Protein AF-A0A8J3E0I7-F1 (afdb_monomer)

Nearest PDB structures (foldseek):
  4uiq-assembly2_A  TM=3.163E-01  e=7.953E-01  Bordetella pertussis Tohama I

Foldseek 3Di:
DDDPDDPVNVVVVVLVVLLVVLCVPPDLVVLLVLCCVLCVVQLVQFDVVCSVVLSVVSVVLLSVLLSLLLVLLVCVLVPDDPVVSCVVCVVVLVVSLVVNLVVSCVGRVDDPVVSVSSSVSSSVSSVVSSNNSNVSNNVCVVVVVD

Organism: NCBI:txid1707096

Secondary structure (DSSP, 8-state):
------HHHHHHHHHHHHHHHHHTT--HHHHHHHHHHHHHHHHTTS-GGGHHHHHHHHHHHHHHHHHHHHHTHHHHHTT--HHHHHHHTHHHHHHHHHHHHHHHHHHH---HHHHHHHHHHHHHHHHHHHHHHHHHHHHHHHTT--

Radius of gyration: 17.46 Å; Cα contacts (8 Å, |Δi|>4): 120; chains: 1; bounding box: 43×34×62 Å

InterPro domains:
  IPR019667 Uncharacterised protein family YbaK [PF10730] (1-146)

Structure (mmCIF, N/CA/C/O backbone):
data_AF-A0A8J3E0I7-F1
#
_entry.id   AF-A0A8J3E0I7-F1
#
loop_
_atom_site.group_PDB
_atom_site.id
_atom_site.type_symbol
_atom_site.label_atom_id
_atom_site.label_alt_id
_atom_site.label_comp_id
_atom_site.label_asym_id
_atom_site.label_entity_id
_atom_site.label_seq_id
_atom_site.pdbx_PDB_ins_code
_atom_site.Cartn_x
_atom_site.Cartn_y
_atom_site.Cartn_z
_atom_site.occupancy
_atom_site.B_iso_or_equiv
_atom_site.auth_seq_id
_atom_site.auth_comp_id
_atom_site.auth_asym_id
_atom_site.auth_atom_id
_atom_site.pdbx_PDB_model_num
ATOM 1 N N . MET A 1 1 ? 2.299 18.655 37.442 1.00 33.31 1 MET A N 1
ATOM 2 C CA . MET A 1 1 ? 2.817 19.532 36.369 1.00 33.31 1 MET A CA 1
ATOM 3 C C . MET A 1 1 ? 2.093 19.163 35.088 1.00 33.31 1 MET A C 1
ATOM 5 O O . MET A 1 1 ? 2.222 18.026 34.657 1.00 33.31 1 MET A O 1
ATOM 9 N N . GLY A 1 2 ? 1.255 20.052 34.552 1.00 48.34 2 GLY A N 1
ATOM 10 C CA . GLY A 1 2 ? 0.545 19.804 33.297 1.00 48.34 2 GLY A CA 1
ATOM 11 C C . GLY A 1 2 ? 1.456 20.138 32.126 1.00 48.34 2 GLY A C 1
ATOM 12 O O . GLY A 1 2 ? 1.743 21.307 31.891 1.00 48.34 2 GLY A O 1
ATOM 13 N N . THR A 1 3 ? 1.953 19.127 31.423 1.00 57.97 3 THR A N 1
ATOM 14 C CA . THR A 1 3 ? 2.680 19.318 30.167 1.00 57.97 3 THR A CA 1
ATOM 15 C C . THR A 1 3 ? 1.695 19.875 29.144 1.00 57.97 3 THR A C 1
ATOM 17 O O . THR A 1 3 ? 0.769 19.181 28.723 1.00 57.97 3 THR A O 1
ATOM 20 N N . ILE A 1 4 ? 1.862 21.142 28.766 1.00 59.19 4 ILE A N 1
ATOM 21 C CA . ILE A 1 4 ? 1.120 21.758 27.663 1.00 59.19 4 ILE A CA 1
ATOM 22 C C . ILE A 1 4 ? 1.651 21.118 26.376 1.00 59.19 4 ILE A C 1
ATOM 24 O O . ILE A 1 4 ? 2.599 21.608 25.772 1.00 59.19 4 ILE A O 1
ATOM 28 N N . MET A 1 5 ? 1.103 19.963 25.990 1.00 59.00 5 MET A N 1
ATOM 29 C CA . MET A 1 5 ? 1.346 19.414 24.658 1.00 59.00 5 MET A CA 1
ATOM 30 C C . MET A 1 5 ? 0.551 20.230 23.648 1.00 59.00 5 MET A C 1
ATOM 32 O O . MET A 1 5 ? -0.671 20.351 23.760 1.00 59.00 5 MET A O 1
ATOM 36 N N . ASN A 1 6 ? 1.245 20.752 22.642 1.00 77.62 6 ASN A N 1
ATOM 37 C CA . ASN A 1 6 ? 0.616 21.328 21.466 1.00 77.62 6 ASN A CA 1
ATOM 38 C C . ASN A 1 6 ? -0.246 20.251 20.768 1.00 77.62 6 ASN A C 1
ATOM 40 O O . ASN A 1 6 ? 0.130 19.075 20.716 1.00 77.62 6 ASN A O 1
ATOM 44 N N . PHE A 1 7 ? -1.404 20.633 20.223 1.00 73.62 7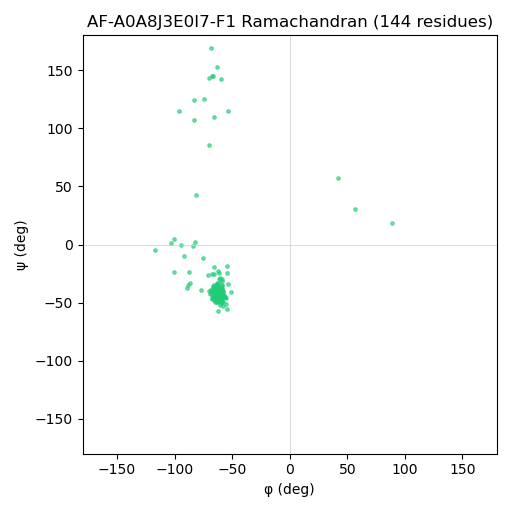 PHE A N 1
ATOM 45 C CA . PHE A 1 7 ? -2.290 19.731 19.476 1.00 73.62 7 PHE A CA 1
ATOM 46 C C . PHE A 1 7 ? -1.554 19.001 18.341 1.00 73.62 7 PHE A C 1
ATOM 48 O O . PHE A 1 7 ? -1.827 17.825 18.097 1.00 73.62 7 PHE A O 1
ATOM 55 N N . HIS A 1 8 ? -0.576 19.663 17.714 1.00 72.00 8 HIS A N 1
ATOM 56 C CA . HIS A 1 8 ? 0.275 19.074 16.678 1.00 72.00 8 HIS A CA 1
ATOM 57 C C . HIS A 1 8 ? 1.133 17.912 17.190 1.00 72.00 8 HIS A C 1
ATOM 59 O O . HIS A 1 8 ? 1.164 16.854 16.563 1.00 72.00 8 HIS A O 1
ATOM 65 N N . ASP A 1 9 ? 1.774 18.064 18.350 1.00 76.31 9 ASP A N 1
ATOM 66 C CA . ASP A 1 9 ? 2.599 17.000 18.932 1.00 76.31 9 ASP A CA 1
ATOM 67 C C . ASP A 1 9 ? 1.750 15.796 19.334 1.00 76.31 9 ASP A C 1
ATOM 69 O O . ASP A 1 9 ? 2.126 14.648 19.095 1.00 76.31 9 ASP A O 1
ATOM 73 N N . LYS A 1 10 ? 0.551 16.050 19.869 1.00 77.31 10 LYS A N 1
ATOM 74 C CA . LYS A 1 10 ? -0.402 14.989 20.206 1.00 77.31 10 LYS A CA 1
ATOM 75 C C . LYS A 1 10 ? -0.885 14.232 18.966 1.00 77.31 10 LYS A C 1
ATOM 77 O O . LYS A 1 10 ? -1.040 13.015 19.031 1.00 77.31 10 LYS A O 1
ATOM 82 N N . TYR A 1 11 ? -1.140 14.931 17.860 1.00 74.62 11 TYR A N 1
ATOM 83 C CA . TYR A 1 11 ? -1.541 14.305 16.599 1.00 74.62 11 TYR A CA 1
ATOM 84 C C . TYR A 1 11 ? -0.412 13.448 16.017 1.00 74.62 11 TYR A C 1
ATOM 86 O O . TYR A 1 11 ? -0.628 12.277 15.714 1.00 74.62 11 TYR A O 1
ATOM 94 N N . ARG A 1 12 ? 0.810 13.990 15.961 1.00 79.62 12 ARG A N 1
ATOM 95 C CA . ARG A 1 12 ? 1.993 13.272 15.471 1.00 79.62 12 ARG A CA 1
ATOM 96 C C . ARG A 1 12 ? 2.278 12.005 16.276 1.00 79.62 12 ARG A C 1
ATOM 98 O O . ARG A 1 12 ? 2.522 10.959 15.691 1.00 79.62 12 ARG A O 1
ATOM 105 N N . ASN A 1 13 ? 2.197 12.072 17.604 1.00 82.94 13 ASN A N 1
ATOM 106 C CA . ASN A 1 13 ? 2.418 10.894 18.446 1.00 82.94 13 ASN A CA 1
ATOM 107 C C . ASN A 1 13 ? 1.366 9.807 18.193 1.00 82.94 13 ASN A C 1
ATOM 109 O O . ASN A 1 13 ? 1.717 8.639 18.085 1.00 82.94 13 ASN A O 1
ATOM 113 N N . LYS A 1 14 ? 0.091 10.186 18.019 1.00 82.31 14 LYS A N 1
ATOM 114 C CA . LYS A 1 14 ? -0.964 9.228 17.657 1.00 82.31 14 LYS A CA 1
ATOM 115 C C . LYS A 1 14 ? -0.714 8.562 16.306 1.00 82.31 14 LYS A C 1
ATOM 117 O O . LYS A 1 14 ? -0.965 7.369 16.184 1.00 82.31 14 LYS A O 1
ATOM 122 N N . GLN A 1 15 ? -0.242 9.327 15.324 1.00 83.19 15 GLN A N 1
ATOM 123 C CA . GLN A 1 15 ? 0.098 8.812 14.001 1.00 83.19 15 GLN A CA 1
ATOM 124 C C . GLN A 1 15 ? 1.243 7.792 14.092 1.00 83.19 15 GLN A C 1
ATOM 126 O O . GLN A 1 15 ? 1.091 6.660 13.646 1.00 83.19 15 GLN A O 1
ATOM 131 N N . LEU A 1 16 ? 2.330 8.143 14.785 1.00 83.94 16 LEU A N 1
ATOM 132 C CA . LEU A 1 16 ? 3.473 7.248 14.992 1.00 83.94 16 LEU A CA 1
ATOM 133 C C . LEU A 1 16 ? 3.095 5.979 15.768 1.00 83.94 16 LEU A C 1
ATOM 135 O O . LEU A 1 16 ? 3.569 4.890 15.447 1.00 83.94 16 LEU A O 1
ATOM 139 N N . ASP A 1 17 ? 2.247 6.097 16.791 1.00 86.25 17 ASP A N 1
ATOM 140 C CA . ASP A 1 17 ? 1.766 4.942 17.552 1.00 86.25 17 ASP A CA 1
ATOM 141 C C . ASP A 1 17 ? 0.895 4.021 16.684 1.00 86.25 17 ASP A C 1
ATOM 143 O O . ASP A 1 17 ? 1.011 2.797 16.777 1.00 86.25 17 ASP A O 1
ATOM 147 N N . PHE A 1 18 ? 0.045 4.593 15.826 1.00 84.56 18 PHE A N 1
ATOM 148 C CA . PHE A 1 18 ? -0.772 3.843 14.874 1.00 84.56 18 PHE A CA 1
ATOM 149 C C . PHE A 1 18 ? 0.090 3.090 13.855 1.00 84.56 18 PHE A C 1
ATOM 151 O O . PHE A 1 18 ? -0.098 1.884 13.680 1.00 84.56 18 PHE A O 1
ATOM 158 N N . GLU A 1 19 ? 1.052 3.770 13.233 1.00 86.81 19 GLU A N 1
ATOM 159 C CA . GLU A 1 19 ? 1.967 3.176 12.253 1.00 86.81 19 GLU A CA 1
ATOM 160 C C . GLU A 1 19 ? 2.767 2.038 12.887 1.00 86.81 19 GLU A C 1
ATOM 162 O O . GLU A 1 19 ? 2.727 0.904 12.413 1.00 86.81 19 GLU A O 1
ATOM 167 N N . ARG A 1 20 ? 3.392 2.284 14.047 1.00 86.69 20 ARG A N 1
ATOM 168 C CA . ARG A 1 20 ? 4.157 1.263 14.779 1.00 86.69 20 ARG A CA 1
ATOM 169 C C . ARG A 1 20 ? 3.328 0.040 15.140 1.00 86.69 20 ARG A C 1
ATOM 171 O O . ARG A 1 20 ? 3.848 -1.069 15.092 1.00 86.69 20 ARG A O 1
ATOM 178 N N . LYS A 1 21 ? 2.072 0.216 15.561 1.00 85.69 21 LYS A N 1
ATOM 179 C CA . LYS A 1 21 ? 1.185 -0.917 15.874 1.00 85.69 21 LYS A CA 1
ATOM 180 C C . LYS A 1 21 ? 0.810 -1.693 14.617 1.00 85.69 21 LYS A C 1
ATOM 182 O O . LYS A 1 21 ? 0.784 -2.916 14.656 1.00 85.69 21 LYS A O 1
ATOM 187 N N . THR A 1 22 ? 0.546 -0.981 13.529 1.00 84.62 22 THR A N 1
ATOM 188 C CA . THR A 1 22 ? 0.091 -1.549 12.259 1.00 84.62 22 THR A CA 1
ATOM 189 C C . THR A 1 22 ? 1.193 -2.345 11.560 1.00 84.62 22 THR A C 1
ATOM 191 O O . THR A 1 22 ? 0.935 -3.443 11.074 1.00 84.62 22 THR A O 1
ATOM 194 N N . LEU A 1 23 ? 2.432 -1.851 11.589 1.00 88.25 23 LEU A N 1
ATOM 195 C CA . LEU A 1 23 ? 3.577 -2.483 10.926 1.00 88.25 23 LEU A CA 1
ATOM 196 C C . LEU A 1 23 ? 4.126 -3.721 11.648 1.00 88.25 23 LEU A C 1
ATOM 198 O O . LEU A 1 23 ? 4.899 -4.465 11.062 1.00 88.25 23 LEU A O 1
ATOM 202 N N . ARG A 1 24 ? 3.719 -3.996 12.896 1.00 85.25 24 ARG A N 1
ATOM 203 C CA . ARG A 1 24 ? 4.151 -5.210 13.625 1.00 85.25 24 ARG A CA 1
ATOM 204 C C . ARG A 1 24 ? 3.725 -6.515 12.959 1.00 85.25 24 ARG A C 1
ATOM 206 O O . ARG A 1 24 ? 4.319 -7.548 13.240 1.00 85.25 24 ARG A O 1
ATOM 213 N N . GLU A 1 25 ? 2.667 -6.467 12.160 1.00 78.25 25 GLU A N 1
ATOM 214 C CA . GLU A 1 25 ? 2.124 -7.626 11.452 1.00 78.25 25 GLU A CA 1
ATOM 215 C C . GLU A 1 25 ? 2.723 -7.783 10.046 1.00 78.25 25 GLU A C 1
ATOM 217 O O . GLU A 1 25 ? 2.523 -8.822 9.427 1.00 78.25 25 GLU A O 1
ATOM 222 N N . LEU A 1 26 ? 3.468 -6.783 9.557 1.00 87.75 26 LEU A N 1
ATOM 223 C CA . LEU A 1 26 ? 4.047 -6.789 8.219 1.00 87.75 26 LEU A CA 1
ATOM 224 C C . LEU A 1 26 ? 5.370 -7.566 8.210 1.00 87.75 26 LEU A C 1
ATOM 226 O O . LEU A 1 26 ? 6.300 -7.256 8.958 1.00 87.75 26 LEU A O 1
ATOM 230 N N . SER A 1 27 ? 5.461 -8.569 7.342 1.00 90.25 27 SER A N 1
ATOM 231 C CA . SER A 1 27 ? 6.651 -9.402 7.174 1.00 90.25 27 SER A CA 1
ATOM 232 C C . SER A 1 27 ? 7.507 -8.884 6.018 1.00 90.25 27 SER A C 1
ATOM 234 O O . SER A 1 27 ? 7.089 -8.953 4.868 1.00 90.25 27 SER A O 1
ATOM 236 N N . ILE A 1 28 ? 8.727 -8.405 6.292 1.00 89.25 28 ILE A N 1
ATOM 237 C CA . ILE A 1 28 ? 9.649 -7.944 5.230 1.00 89.25 28 ILE A CA 1
ATOM 238 C C . ILE A 1 28 ? 9.903 -9.038 4.170 1.00 89.25 28 ILE A C 1
ATOM 240 O O . ILE A 1 28 ? 9.761 -8.731 2.989 1.00 89.25 28 ILE A O 1
ATOM 244 N N . PRO A 1 29 ? 10.176 -10.311 4.532 1.00 92.31 29 PRO A N 1
ATOM 245 C CA . PRO A 1 29 ? 10.345 -11.375 3.536 1.00 92.31 29 PRO A CA 1
ATOM 246 C C . PRO A 1 29 ? 9.119 -11.596 2.638 1.00 92.31 29 PRO A C 1
ATOM 248 O O . PRO A 1 29 ? 9.246 -11.987 1.478 1.00 92.31 29 PRO A O 1
ATOM 251 N N . GLU A 1 30 ? 7.917 -11.360 3.168 1.00 92.94 30 GLU A N 1
ATOM 252 C CA . GLU A 1 30 ? 6.688 -11.429 2.375 1.00 92.94 30 GLU A CA 1
ATOM 253 C C . GLU A 1 30 ? 6.634 -10.279 1.371 1.00 92.94 30 GLU A C 1
ATOM 255 O O . GLU A 1 30 ? 6.338 -10.506 0.200 1.00 92.94 30 GLU A O 1
ATOM 260 N N . VAL A 1 31 ? 7.008 -9.067 1.795 1.00 92.38 31 VAL A N 1
ATOM 261 C CA . VAL A 1 31 ? 7.097 -7.916 0.892 1.00 92.38 31 VAL A CA 1
ATOM 262 C C . VAL A 1 31 ? 8.086 -8.167 -0.241 1.00 92.38 31 VAL A C 1
ATOM 264 O O . VAL A 1 31 ? 7.739 -7.955 -1.398 1.00 92.38 31 VAL A O 1
ATOM 267 N N . GLU A 1 32 ? 9.274 -8.687 0.058 1.00 92.12 32 GLU A N 1
ATOM 268 C CA . GLU A 1 32 ? 10.281 -9.032 -0.956 1.00 92.12 32 GLU A CA 1
ATOM 269 C C . GLU A 1 32 ? 9.776 -10.085 -1.959 1.00 92.12 32 GLU A C 1
ATOM 271 O O . GLU A 1 32 ? 10.046 -9.993 -3.162 1.00 92.12 32 GLU A O 1
ATOM 276 N N . THR A 1 33 ? 9.000 -11.061 -1.480 1.00 94.50 33 THR A N 1
ATOM 277 C CA . THR A 1 33 ? 8.381 -12.084 -2.336 1.00 94.50 33 THR A CA 1
ATOM 278 C C . THR A 1 33 ? 7.372 -11.446 -3.290 1.00 94.50 33 THR A C 1
ATOM 280 O O . THR A 1 33 ? 7.463 -11.635 -4.500 1.00 94.50 33 THR A O 1
ATOM 283 N N . VAL A 1 34 ? 6.474 -10.607 -2.770 1.00 95.19 34 VAL A N 1
ATOM 284 C CA . VAL A 1 34 ? 5.460 -9.915 -3.578 1.00 95.19 34 VAL A CA 1
ATOM 285 C C . VAL A 1 34 ? 6.104 -8.931 -4.561 1.00 95.19 34 VAL A C 1
ATOM 287 O O . VAL A 1 34 ? 5.661 -8.826 -5.701 1.00 95.19 34 VAL A O 1
ATOM 290 N N . ILE A 1 35 ? 7.180 -8.233 -4.179 1.00 93.88 35 ILE A N 1
ATOM 291 C CA . ILE A 1 35 ? 7.949 -7.391 -5.114 1.00 93.88 35 ILE A CA 1
ATOM 292 C C . ILE A 1 35 ? 8.432 -8.228 -6.301 1.00 93.88 35 ILE A C 1
ATOM 294 O O . ILE A 1 35 ? 8.291 -7.797 -7.445 1.00 93.88 35 ILE A O 1
ATOM 298 N N . SER A 1 36 ? 8.964 -9.422 -6.040 1.00 91.88 36 SER A N 1
ATOM 299 C CA . SER A 1 36 ? 9.436 -10.325 -7.093 1.00 91.88 36 SER A CA 1
ATOM 300 C C . SER A 1 36 ? 8.278 -10.782 -7.989 1.00 91.88 36 SER A C 1
ATOM 302 O O . SER A 1 36 ? 8.381 -10.681 -9.211 1.00 91.88 36 SER A O 1
ATOM 304 N N . ASP A 1 37 ? 7.136 -11.163 -7.406 1.00 94.25 37 ASP A N 1
ATOM 305 C CA . ASP A 1 37 ? 5.948 -11.614 -8.148 1.00 94.25 37 ASP A CA 1
ATOM 306 C C . ASP A 1 37 ? 5.409 -10.560 -9.132 1.00 94.25 37 ASP A C 1
ATOM 308 O O . ASP A 1 37 ? 4.983 -10.899 -10.239 1.00 94.25 37 ASP A O 1
ATOM 312 N N . TYR A 1 38 ? 5.430 -9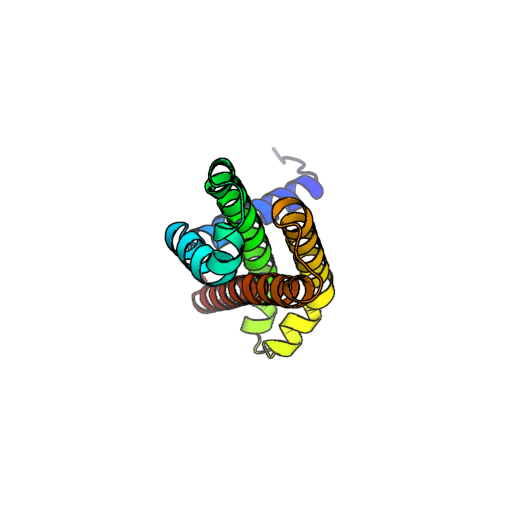.279 -8.748 1.00 93.81 38 TYR A N 1
ATOM 313 C CA . TYR A 1 38 ? 4.934 -8.187 -9.593 1.00 93.81 38 TYR A CA 1
ATOM 314 C C . TYR A 1 38 ? 5.995 -7.610 -10.532 1.00 93.81 38 TYR A C 1
ATOM 316 O O . TYR A 1 38 ? 5.655 -7.198 -11.646 1.00 93.81 38 TYR A O 1
ATOM 324 N N . PHE A 1 39 ? 7.260 -7.549 -10.101 1.00 92.25 39 PHE A N 1
ATOM 325 C CA . PHE A 1 39 ? 8.276 -6.750 -10.783 1.00 92.25 39 PHE A CA 1
ATOM 326 C C . PHE A 1 39 ? 9.460 -7.513 -11.374 1.00 92.25 39 PHE A C 1
ATOM 328 O O . PHE A 1 39 ? 10.247 -6.898 -12.097 1.00 92.25 39 PHE A O 1
ATOM 335 N N . ASP A 1 40 ? 9.582 -8.829 -11.179 1.00 88.75 40 ASP A N 1
ATOM 336 C CA . ASP A 1 40 ? 10.663 -9.617 -11.791 1.00 88.75 40 ASP A CA 1
ATOM 337 C C . ASP A 1 40 ? 10.811 -9.415 -13.314 1.00 88.75 40 ASP A C 1
ATOM 339 O O . ASP A 1 40 ? 11.950 -9.255 -13.770 1.00 88.75 40 ASP A O 1
ATOM 343 N N . PRO A 1 41 ? 9.726 -9.334 -14.119 1.00 85.75 41 PRO A N 1
ATOM 344 C CA . PRO A 1 41 ? 9.842 -9.061 -15.553 1.00 85.75 41 PRO A CA 1
ATOM 345 C C . PRO A 1 41 ? 10.534 -7.729 -15.880 1.00 85.75 41 PRO A C 1
ATOM 347 O O . PRO A 1 41 ? 11.193 -7.612 -16.913 1.00 85.75 41 PRO A O 1
ATOM 350 N N . PHE A 1 42 ? 10.409 -6.727 -15.005 1.00 84.94 42 PHE A N 1
ATOM 351 C CA . PHE A 1 42 ? 11.025 -5.412 -15.188 1.00 84.94 42 PHE A CA 1
ATOM 352 C C . PHE A 1 42 ? 12.435 -5.360 -14.581 1.00 84.94 42 PHE A C 1
ATOM 354 O O . PHE A 1 42 ? 13.348 -4.794 -15.183 1.00 84.94 42 PHE A O 1
ATOM 361 N N . LEU A 1 43 ? 12.649 -6.016 -13.433 1.00 80.12 43 LEU A N 1
ATOM 362 C CA . LEU A 1 43 ? 13.938 -6.070 -12.731 1.00 80.12 43 LEU A CA 1
ATOM 363 C C . LEU A 1 43 ? 15.054 -6.717 -13.558 1.00 80.12 43 LEU A C 1
ATOM 365 O O . LEU A 1 43 ? 16.214 -6.347 -13.397 1.00 80.12 43 LEU A O 1
ATOM 369 N N . GLN A 1 44 ? 14.730 -7.658 -14.451 1.00 75.44 44 GLN A N 1
ATOM 370 C CA . GLN A 1 44 ? 15.723 -8.320 -15.309 1.00 75.44 44 GLN A CA 1
ATOM 371 C C . GLN A 1 44 ? 16.389 -7.382 -16.327 1.00 75.44 44 GLN A C 1
ATOM 373 O O . GLN A 1 44 ? 17.505 -7.655 -16.767 1.00 75.44 44 GLN A O 1
ATOM 378 N N . VAL A 1 45 ? 15.715 -6.296 -16.710 1.00 73.38 45 VAL A N 1
ATOM 379 C CA . VAL A 1 45 ? 16.222 -5.323 -17.694 1.00 73.38 45 VAL A CA 1
ATOM 380 C C . VAL A 1 45 ? 17.069 -4.244 -17.021 1.00 73.38 45 VAL A C 1
ATOM 382 O O . VAL A 1 45 ? 17.930 -3.637 -17.658 1.00 73.38 45 VAL A O 1
ATOM 385 N N . VAL A 1 46 ? 16.856 -4.014 -15.725 1.00 72.88 46 VAL A N 1
ATOM 386 C CA . VAL A 1 46 ? 17.623 -3.029 -14.970 1.00 72.88 46 VAL A CA 1
ATOM 387 C C . VAL A 1 46 ? 19.066 -3.507 -14.786 1.00 72.88 46 VAL A C 1
ATOM 389 O O . VAL A 1 46 ? 19.339 -4.686 -14.560 1.00 72.88 46 VAL A O 1
ATOM 392 N N . IL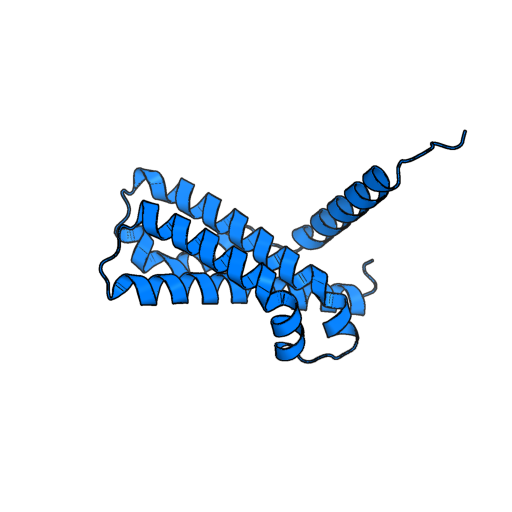E A 1 47 ? 20.014 -2.567 -14.840 1.00 68.81 47 ILE A N 1
ATOM 393 C CA . ILE A 1 47 ? 21.425 -2.811 -14.523 1.00 68.81 47 ILE A CA 1
ATOM 394 C C . ILE A 1 47 ? 21.510 -3.454 -13.129 1.00 68.81 47 ILE A C 1
ATOM 396 O O . ILE A 1 47 ? 21.188 -2.816 -12.126 1.00 68.81 47 ILE A O 1
ATOM 400 N N . GLY A 1 48 ? 21.973 -4.707 -13.065 1.00 68.31 48 GLY A N 1
ATOM 401 C CA . GLY A 1 48 ? 21.881 -5.559 -11.869 1.00 68.31 48 GLY A CA 1
ATOM 402 C C . GLY A 1 48 ? 22.460 -4.975 -10.571 1.00 68.31 48 GLY A C 1
ATOM 403 O O . GLY A 1 48 ? 22.072 -5.410 -9.492 1.00 68.31 48 GLY A O 1
ATOM 404 N N . GLY A 1 49 ? 23.322 -3.955 -10.651 1.00 76.00 49 GLY A N 1
ATOM 405 C CA . GLY A 1 49 ? 23.826 -3.217 -9.487 1.00 76.00 49 GLY A CA 1
ATOM 406 C C . GLY A 1 49 ? 22.771 -2.401 -8.725 1.00 76.00 49 GLY A C 1
ATOM 407 O O . GLY A 1 49 ? 22.996 -2.088 -7.561 1.00 76.00 49 GLY A O 1
ATOM 408 N N . TYR A 1 50 ? 21.622 -2.090 -9.334 1.00 83.62 50 TYR A N 1
ATOM 409 C CA . TYR A 1 50 ? 20.553 -1.292 -8.711 1.00 83.62 50 TYR A CA 1
ATOM 410 C C . TYR A 1 50 ? 19.358 -2.121 -8.230 1.00 83.62 50 TYR A C 1
ATOM 412 O O 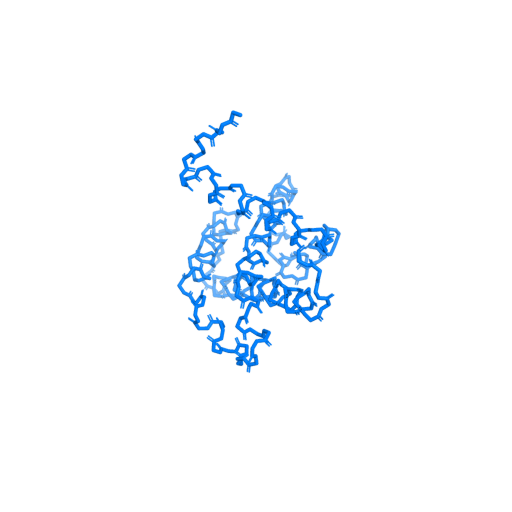. TYR A 1 50 ? 18.411 -1.557 -7.685 1.00 83.62 50 TYR A O 1
ATOM 420 N N . ARG A 1 51 ? 19.391 -3.454 -8.388 1.00 84.44 51 ARG A N 1
ATOM 421 C CA . ARG A 1 51 ? 18.266 -4.330 -8.018 1.00 84.44 51 ARG A CA 1
ATOM 422 C C . ARG A 1 51 ? 17.858 -4.158 -6.554 1.00 84.44 51 ARG A C 1
ATOM 424 O O . ARG A 1 51 ? 16.671 -4.028 -6.279 1.00 84.44 51 ARG A O 1
ATOM 431 N N . GLN A 1 52 ? 18.830 -4.113 -5.640 1.00 87.25 52 GLN A N 1
ATOM 432 C CA . GLN A 1 52 ? 18.546 -3.922 -4.217 1.00 87.25 52 GLN A CA 1
ATOM 433 C C . GLN A 1 52 ? 17.908 -2.557 -3.956 1.00 87.25 52 GLN A C 1
ATOM 435 O O . GLN A 1 52 ? 16.866 -2.492 -3.324 1.00 87.25 52 GLN A O 1
ATOM 440 N N . THR A 1 53 ? 18.471 -1.481 -4.514 1.00 89.38 53 THR A N 1
ATOM 441 C CA . THR A 1 53 ? 17.931 -0.123 -4.354 1.00 89.38 53 THR A CA 1
ATOM 442 C C . THR A 1 53 ? 16.491 -0.016 -4.851 1.00 89.38 53 THR A C 1
ATOM 444 O O . THR A 1 53 ? 15.669 0.632 -4.215 1.00 89.38 53 THR A O 1
ATOM 447 N N . ILE A 1 54 ? 16.163 -0.669 -5.966 1.00 89.62 54 ILE A N 1
ATOM 448 C CA . ILE A 1 54 ? 14.792 -0.697 -6.483 1.00 89.62 54 ILE A CA 1
ATOM 449 C C . ILE A 1 54 ? 13.868 -1.496 -5.570 1.00 89.62 54 ILE A C 1
ATOM 451 O O . ILE A 1 54 ? 12.749 -1.056 -5.311 1.00 89.62 54 ILE A O 1
ATOM 455 N N . SER A 1 55 ? 14.335 -2.635 -5.060 1.00 90.38 55 SER A N 1
ATOM 456 C CA . SER A 1 55 ? 13.576 -3.444 -4.106 1.00 90.38 55 SER A CA 1
ATOM 457 C C . SER A 1 55 ? 13.291 -2.677 -2.812 1.00 90.38 55 SER A C 1
ATOM 459 O O . SER A 1 55 ? 12.152 -2.670 -2.355 1.00 90.38 55 SER A O 1
ATOM 461 N N . ASP A 1 56 ? 14.290 -1.982 -2.263 1.00 91.44 56 ASP A N 1
ATOM 462 C CA . ASP A 1 56 ? 14.153 -1.169 -1.049 1.00 91.44 56 ASP A CA 1
ATOM 463 C C . ASP A 1 56 ? 13.122 -0.046 -1.252 1.00 91.44 56 ASP A C 1
ATOM 465 O O . ASP A 1 56 ? 12.251 0.164 -0.414 1.00 91.44 56 ASP A O 1
ATOM 469 N N . MET A 1 57 ? 13.140 0.618 -2.412 1.00 93.19 57 MET A N 1
ATOM 470 C CA . MET A 1 57 ? 12.129 1.627 -2.744 1.00 93.19 57 MET A CA 1
ATOM 471 C C . MET A 1 57 ? 10.730 1.010 -2.877 1.00 93.19 57 MET A C 1
ATOM 473 O O . MET A 1 57 ? 9.760 1.565 -2.369 1.00 93.19 57 MET A O 1
ATOM 477 N N . CYS A 1 58 ? 10.594 -0.154 -3.521 1.00 95.06 58 CYS A N 1
ATOM 478 C CA . CYS A 1 58 ? 9.300 -0.839 -3.624 1.00 95.06 58 CYS A CA 1
ATOM 479 C C . CYS A 1 58 ? 8.754 -1.255 -2.247 1.00 95.06 58 CYS A C 1
ATOM 481 O O . CYS A 1 58 ? 7.539 -1.232 -2.047 1.00 95.06 58 CYS A O 1
ATOM 483 N N . LEU A 1 59 ? 9.631 -1.598 -1.297 1.00 95.25 59 LEU A N 1
ATOM 484 C CA . LEU A 1 59 ? 9.268 -1.868 0.095 1.00 95.25 59 LEU A CA 1
ATOM 485 C C . LEU A 1 59 ? 8.677 -0.619 0.770 1.00 95.25 59 LEU A C 1
ATOM 487 O O . LEU A 1 59 ? 7.639 -0.734 1.423 1.00 95.25 59 LEU A O 1
ATOM 491 N N . ASP A 1 60 ? 9.262 0.563 0.565 1.00 95.44 60 ASP A N 1
ATOM 492 C CA . ASP A 1 60 ? 8.711 1.819 1.096 1.00 95.44 60 ASP A CA 1
ATOM 493 C C . ASP A 1 60 ? 7.292 2.076 0.556 1.00 95.44 60 ASP A C 1
ATOM 495 O O . ASP A 1 60 ? 6.361 2.337 1.320 1.00 95.44 60 ASP A O 1
ATOM 499 N N . TYR A 1 61 ? 7.077 1.900 -0.752 1.00 97.56 61 TYR A N 1
ATOM 500 C CA . TYR A 1 61 ? 5.749 2.049 -1.365 1.00 97.56 61 TYR A CA 1
ATOM 501 C C . TYR A 1 61 ? 4.734 0.994 -0.891 1.00 97.56 61 TYR A C 1
ATOM 503 O O . TYR A 1 61 ? 3.550 1.306 -0.732 1.00 97.56 61 TYR A O 1
ATOM 511 N N . ALA A 1 62 ? 5.176 -0.241 -0.631 1.00 97.69 62 ALA A N 1
ATOM 512 C CA . ALA A 1 62 ? 4.338 -1.276 -0.025 1.00 97.69 62 ALA A CA 1
ATOM 513 C C . ALA A 1 62 ? 3.878 -0.874 1.383 1.00 97.69 62 ALA A C 1
ATOM 515 O O . ALA A 1 62 ? 2.698 -1.010 1.713 1.00 97.69 62 ALA A O 1
ATOM 516 N N . ILE A 1 63 ? 4.792 -0.335 2.195 1.00 96.44 63 ILE A N 1
ATOM 517 C CA . ILE A 1 63 ? 4.498 0.166 3.541 1.00 96.44 63 ILE A CA 1
ATOM 518 C C . ILE A 1 63 ? 3.474 1.304 3.479 1.00 96.44 63 ILE A C 1
ATOM 520 O O . ILE A 1 63 ? 2.480 1.263 4.208 1.00 96.44 63 ILE A O 1
ATOM 524 N N . GLU A 1 64 ? 3.660 2.278 2.587 1.00 96.94 64 GLU A N 1
ATOM 525 C CA . GLU A 1 64 ? 2.728 3.400 2.419 1.00 96.94 64 GLU A CA 1
ATOM 526 C C . GLU A 1 64 ? 1.330 2.932 1.989 1.00 96.94 64 GLU A C 1
ATOM 528 O O . GLU A 1 64 ? 0.321 3.351 2.564 1.00 96.94 64 GLU A O 1
ATOM 533 N N . 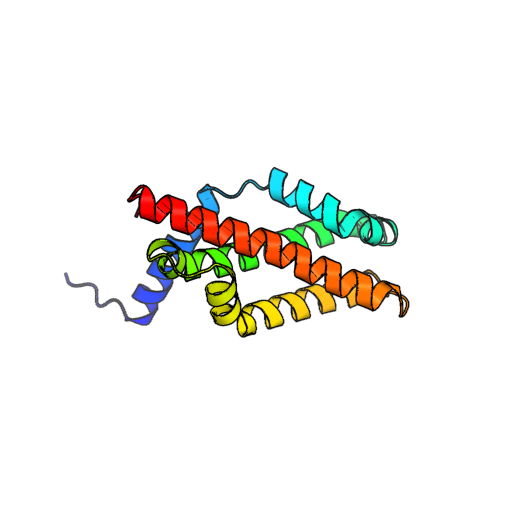ALA A 1 65 ? 1.243 2.002 1.033 1.00 98.06 65 ALA A N 1
ATOM 534 C CA . ALA A 1 65 ? -0.033 1.427 0.610 1.00 98.06 65 ALA A CA 1
ATOM 535 C C . ALA A 1 65 ? -0.726 0.668 1.750 1.00 98.06 65 ALA A C 1
ATOM 537 O O . ALA A 1 65 ? -1.926 0.845 1.980 1.00 98.06 65 ALA A O 1
ATOM 538 N N . TYR A 1 66 ? 0.031 -0.134 2.500 1.00 97.56 66 TYR A N 1
ATOM 539 C CA . TYR A 1 66 ? -0.461 -0.887 3.649 1.00 97.56 66 TYR A CA 1
ATOM 540 C C . TYR A 1 66 ? -0.985 0.032 4.760 1.00 97.56 66 TYR A C 1
ATOM 542 O O . TYR A 1 66 ? -2.087 -0.166 5.280 1.00 97.56 66 TYR A O 1
ATOM 550 N N . LEU A 1 67 ? -0.249 1.094 5.095 1.00 96.31 67 LEU A N 1
ATOM 551 C CA . LEU A 1 67 ? -0.689 2.103 6.059 1.00 96.31 67 LEU A CA 1
ATOM 552 C C . LEU A 1 67 ? -1.928 2.859 5.571 1.00 96.31 67 LEU A C 1
ATOM 554 O O . LEU A 1 67 ? -2.853 3.089 6.362 1.00 96.31 67 LEU A O 1
ATOM 558 N N . LEU A 1 68 ? -1.984 3.193 4.276 1.00 97.19 68 LEU A N 1
ATOM 559 C CA . LEU A 1 68 ? -3.151 3.814 3.661 1.00 97.19 68 LEU A CA 1
ATOM 560 C C . LEU A 1 68 ? -4.380 2.925 3.847 1.00 97.19 68 LEU A C 1
ATOM 562 O O . LEU A 1 68 ? -5.363 3.393 4.414 1.00 97.19 68 LEU A O 1
ATOM 566 N N . GLY A 1 69 ? -4.322 1.649 3.468 1.00 97.12 69 GLY A N 1
ATOM 567 C CA . GLY A 1 69 ? -5.429 0.707 3.654 1.00 97.12 69 GLY A CA 1
ATOM 568 C C . GLY A 1 69 ? -5.848 0.548 5.114 1.00 97.12 69 GLY A C 1
ATOM 569 O O . GLY A 1 69 ? -7.030 0.659 5.458 1.00 97.12 69 GLY A O 1
ATOM 570 N N . ALA A 1 70 ? -4.871 0.398 6.009 1.00 95.88 70 ALA A N 1
ATOM 571 C CA . ALA A 1 70 ? -5.123 0.258 7.437 1.00 95.88 70 A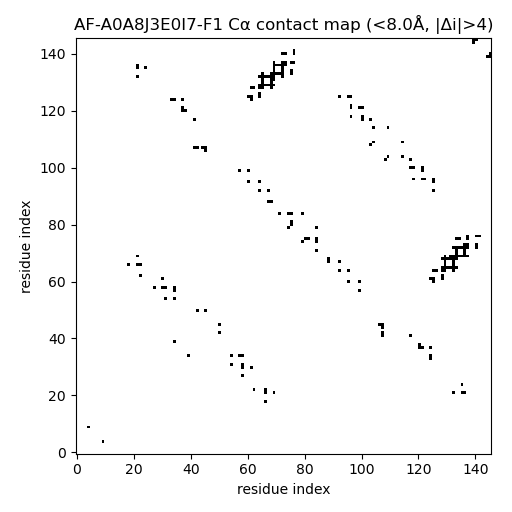LA A CA 1
ATOM 572 C C . ALA A 1 70 ? -5.830 1.478 8.048 1.00 95.88 70 ALA A C 1
ATOM 574 O O . ALA A 1 70 ? -6.657 1.323 8.953 1.00 95.88 70 ALA A O 1
ATOM 575 N N . SER A 1 71 ? -5.556 2.688 7.546 1.00 95.38 71 SER A N 1
ATOM 576 C CA . SER A 1 71 ? -6.202 3.922 8.017 1.00 95.38 71 SER A CA 1
ATOM 577 C C . SER A 1 71 ? -7.722 3.933 7.785 1.00 95.38 71 SER A C 1
ATOM 579 O O . SER A 1 71 ? -8.464 4.579 8.531 1.00 95.38 71 SER A O 1
ATOM 581 N N . TYR A 1 72 ? -8.210 3.140 6.823 1.00 95.50 72 TYR A N 1
ATOM 582 C CA . TYR A 1 72 ? -9.635 2.977 6.539 1.00 95.50 72 TYR A CA 1
ATOM 583 C C . TYR A 1 72 ? -10.275 1.771 7.241 1.00 95.50 72 TYR A C 1
ATOM 585 O O . TYR A 1 72 ? -11.494 1.615 7.157 1.00 95.50 72 TYR A O 1
ATOM 593 N N . GLY A 1 73 ? -9.526 0.979 8.020 1.00 92.19 73 GLY A N 1
ATOM 594 C CA . GLY A 1 73 ? -10.018 -0.236 8.692 1.00 92.19 73 GLY A CA 1
ATOM 595 C C . GLY A 1 73 ? -11.253 -0.047 9.576 1.00 92.19 73 GLY A C 1
ATOM 596 O O . GLY A 1 73 ? -12.036 -0.978 9.765 1.00 92.19 73 GLY A O 1
ATOM 597 N N . ARG A 1 74 ? -11.493 1.171 10.076 1.00 92.19 74 ARG A N 1
ATOM 598 C CA . ARG A 1 74 ? -12.712 1.500 10.826 1.00 92.19 74 ARG A CA 1
ATOM 599 C C . ARG A 1 74 ? -13.982 1.340 9.979 1.00 92.19 74 ARG A C 1
ATOM 601 O O . ARG A 1 74 ? -14.993 0.892 10.508 1.00 92.19 74 ARG A O 1
ATOM 608 N N . HIS A 1 75 ? -13.930 1.684 8.695 1.00 93.12 75 HIS A N 1
ATOM 609 C CA . HIS A 1 75 ? -15.059 1.552 7.769 1.00 93.12 75 HIS A CA 1
ATOM 610 C C . HIS A 1 75 ? -15.382 0.076 7.511 1.00 93.12 75 HIS A C 1
ATOM 612 O O . HIS A 1 75 ? -16.524 -0.346 7.689 1.00 93.12 75 HIS A O 1
ATOM 618 N N . GLY A 1 76 ? -14.354 -0.736 7.240 1.00 90.69 76 GLY A N 1
ATOM 619 C CA . GLY A 1 76 ? -14.513 -2.184 7.071 1.00 90.69 76 GLY A CA 1
ATOM 620 C C . GLY A 1 76 ? -15.005 -2.879 8.344 1.00 90.69 76 GLY A C 1
ATOM 621 O O . GLY A 1 76 ? -15.811 -3.805 8.285 1.00 90.69 76 GLY A O 1
ATOM 622 N N . TYR A 1 77 ? -14.603 -2.395 9.524 1.00 91.38 77 TYR A N 1
ATOM 623 C CA . TYR A 1 77 ? -15.131 -2.893 10.796 1.00 91.38 77 TYR A CA 1
ATOM 624 C C . TYR A 1 77 ? -16.640 -2.641 10.954 1.00 91.38 77 TYR A C 1
ATOM 626 O O . TYR A 1 77 ? -17.337 -3.490 11.507 1.00 91.38 77 TYR A O 1
ATOM 634 N N . TYR A 1 78 ? -17.155 -1.518 10.444 1.00 93.38 78 TYR A N 1
ATOM 635 C CA . TYR A 1 78 ? -18.592 -1.221 10.441 1.00 93.38 78 TYR A CA 1
ATOM 636 C C . TYR A 1 78 ? -19.366 -1.873 9.283 1.00 93.38 78 TYR A C 1
ATOM 638 O O . TYR A 1 78 ? -20.581 -1.699 9.209 1.00 93.38 78 TYR A O 1
ATOM 646 N N . GLY A 1 79 ? -18.698 -2.658 8.431 1.00 91.31 79 GLY A N 1
ATOM 647 C CA . GLY A 1 79 ? -19.335 -3.453 7.380 1.00 91.31 79 GLY A CA 1
ATOM 648 C C . GLY A 1 79 ? -19.524 -2.734 6.046 1.00 91.31 79 GLY A C 1
ATOM 649 O O . GLY A 1 79 ? -20.341 -3.180 5.248 1.00 91.31 79 GLY A O 1
ATOM 650 N N . GLU A 1 80 ? -18.806 -1.637 5.804 1.00 94.44 80 GLU A N 1
ATOM 651 C CA . GLU A 1 80 ? -18.759 -1.021 4.474 1.00 94.44 80 GLU A CA 1
ATOM 652 C C . GLU A 1 80 ? -18.052 -1.949 3.470 1.00 94.44 80 GLU A C 1
ATOM 654 O O . GLU A 1 80 ? -17.120 -2.671 3.840 1.00 94.44 80 GLU A O 1
ATOM 659 N N . ASP A 1 81 ? -18.510 -1.953 2.215 1.00 95.88 81 ASP A N 1
ATOM 660 C CA . ASP A 1 81 ? -17.925 -2.786 1.163 1.00 95.88 81 ASP A CA 1
ATOM 661 C C . ASP A 1 81 ? -16.500 -2.327 0.818 1.00 95.88 81 ASP A C 1
ATOM 663 O O . ASP A 1 81 ? -16.185 -1.135 0.836 1.00 95.88 81 ASP A O 1
ATOM 667 N N . VAL A 1 82 ? -15.622 -3.276 0.482 1.00 95.94 82 VAL A N 1
ATOM 668 C CA . VAL A 1 82 ? -14.213 -2.990 0.167 1.00 95.94 82 VAL A CA 1
ATOM 669 C C . VAL A 1 82 ? -14.090 -2.016 -1.006 1.00 95.94 82 VAL A C 1
ATOM 671 O O . VAL A 1 82 ? -13.205 -1.160 -0.987 1.00 95.94 82 VAL A O 1
ATOM 674 N N . GLN A 1 83 ? -14.978 -2.105 -1.999 1.00 96.25 83 GLN A N 1
ATOM 675 C CA . GLN A 1 83 ? -14.966 -1.206 -3.146 1.00 96.25 83 GLN A CA 1
ATOM 676 C C . GLN A 1 83 ? -15.298 0.228 -2.732 1.00 96.25 83 GLN A C 1
ATOM 678 O O . GLN A 1 83 ? -14.602 1.154 -3.146 1.00 96.25 83 GLN A O 1
ATOM 683 N N . ASP A 1 84 ? -16.303 0.420 -1.878 1.00 97.06 84 ASP A N 1
ATOM 684 C CA . ASP A 1 84 ? -16.673 1.744 -1.370 1.00 97.06 84 ASP A CA 1
ATOM 685 C C . ASP A 1 84 ? -15.541 2.345 -0.530 1.00 97.06 84 ASP A C 1
ATOM 687 O O . ASP A 1 84 ? -15.184 3.516 -0.688 1.00 97.06 84 ASP A O 1
ATOM 691 N N . ILE A 1 85 ? -14.900 1.526 0.308 1.00 97.00 85 ILE A N 1
ATOM 692 C CA . ILE A 1 85 ? -13.736 1.942 1.096 1.00 97.00 85 ILE A CA 1
ATOM 693 C C . ILE A 1 85 ? -12.576 2.353 0.182 1.00 97.00 85 ILE A C 1
ATOM 695 O O . ILE A 1 85 ? -11.961 3.398 0.406 1.00 97.00 85 ILE A O 1
ATOM 699 N N . TYR A 1 86 ? -12.307 1.580 -0.872 1.00 97.25 86 TYR A N 1
ATOM 700 C CA . TYR A 1 86 ? -11.282 1.907 -1.859 1.00 97.25 86 TYR A CA 1
ATOM 701 C C . TYR A 1 86 ? -11.582 3.230 -2.574 1.00 97.25 86 TYR A C 1
ATOM 703 O O . TYR A 1 86 ? -10.685 4.066 -2.710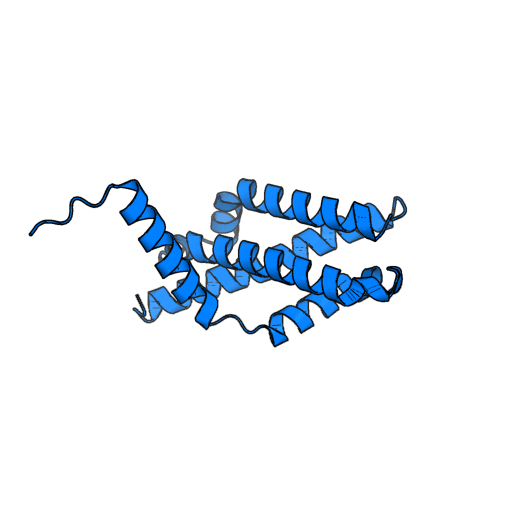 1.00 97.25 86 TYR A O 1
ATOM 711 N N . MET A 1 87 ? -12.844 3.486 -2.941 1.00 97.19 87 MET A N 1
ATOM 712 C CA . MET A 1 87 ? -13.257 4.767 -3.531 1.00 97.19 87 MET A CA 1
ATOM 713 C C . MET A 1 87 ? -12.972 5.953 -2.598 1.00 97.19 87 MET A C 1
ATOM 715 O O . MET A 1 87 ? -12.563 7.019 -3.059 1.00 97.19 87 MET A O 1
ATOM 719 N N . ARG A 1 88 ? -13.094 5.784 -1.273 1.00 96.31 88 ARG A N 1
ATOM 720 C CA . ARG A 1 88 ? -12.721 6.834 -0.303 1.00 96.31 88 ARG A CA 1
ATOM 721 C C . ARG A 1 88 ? -11.219 7.116 -0.263 1.00 96.31 88 ARG A C 1
ATOM 723 O O . ARG A 1 88 ? -10.826 8.210 0.149 1.00 96.31 88 ARG A O 1
ATOM 730 N N . SER A 1 89 ?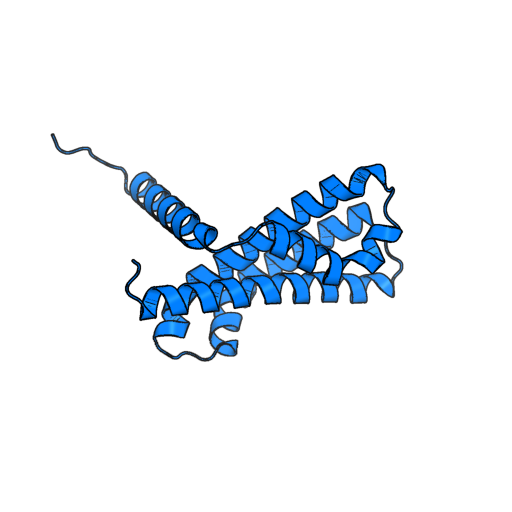 -10.391 6.146 -0.645 1.00 96.69 89 SER A N 1
ATOM 731 C CA . SER A 1 89 ? -8.934 6.274 -0.737 1.00 96.69 89 SER A CA 1
ATOM 732 C C . SER A 1 89 ? -8.427 6.497 -2.163 1.00 96.69 89 SER A C 1
ATOM 734 O O . SER A 1 89 ? -7.219 6.561 -2.358 1.00 96.69 89 SER A O 1
ATOM 736 N N . GLU A 1 90 ? -9.304 6.650 -3.160 1.00 96.94 90 GLU A N 1
ATOM 737 C CA . GLU A 1 90 ? -8.909 6.689 -4.575 1.00 96.94 90 GLU A CA 1
ATOM 738 C C . GLU A 1 90 ? -7.894 7.800 -4.864 1.00 96.94 90 GLU A C 1
ATOM 740 O O . GLU A 1 90 ? -6.891 7.571 -5.535 1.00 96.94 90 GLU A O 1
ATOM 745 N N . LYS A 1 91 ? -8.113 9.000 -4.316 1.00 97.88 91 LYS A N 1
ATOM 746 C CA . LYS A 1 91 ? -7.208 10.136 -4.519 1.00 97.88 91 LYS A CA 1
ATOM 747 C C . LYS A 1 91 ? -5.791 9.881 -3.971 1.00 97.88 91 LYS A C 1
ATOM 749 O O . LYS A 1 91 ? -4.855 10.007 -4.758 1.00 97.88 91 LYS A O 1
ATOM 754 N N . PRO A 1 92 ? -5.586 9.561 -2.675 1.00 97.81 92 PRO A N 1
ATOM 755 C CA . PRO A 1 92 ? -4.245 9.258 -2.171 1.00 97.81 92 PRO A CA 1
ATOM 756 C C . PRO A 1 92 ? -3.641 8.007 -2.821 1.00 97.81 92 PRO A C 1
ATOM 758 O O . PRO A 1 92 ? -2.451 7.996 -3.108 1.00 97.81 92 PRO A O 1
ATOM 761 N N . PHE A 1 93 ? -4.453 6.993 -3.130 1.00 98.31 93 PHE A N 1
ATOM 762 C CA . PHE A 1 93 ? -3.988 5.785 -3.809 1.00 98.31 93 PHE A CA 1
ATOM 763 C C . PHE A 1 93 ? -3.480 6.072 -5.230 1.00 98.31 93 PHE A C 1
ATOM 765 O O . PHE A 1 93 ? -2.442 5.556 -5.641 1.00 98.31 93 PHE A O 1
ATOM 772 N N . LYS A 1 94 ? -4.182 6.931 -5.980 1.00 98.12 94 LYS A N 1
ATOM 773 C CA . LYS A 1 94 ? -3.758 7.364 -7.313 1.00 98.12 94 LYS A CA 1
ATOM 774 C C . LYS A 1 94 ? -2.432 8.116 -7.267 1.00 98.12 94 LYS A C 1
ATOM 776 O O . LYS A 1 94 ? -1.576 7.827 -8.089 1.00 98.12 94 LYS A O 1
ATOM 781 N N . LEU A 1 95 ? -2.256 9.030 -6.309 1.00 98.19 95 LEU A N 1
ATOM 782 C CA . LEU A 1 95 ? -0.983 9.738 -6.128 1.00 98.19 95 LEU A CA 1
ATOM 783 C C . LEU A 1 95 ? 0.159 8.749 -5.870 1.00 98.19 95 LEU A C 1
ATOM 785 O O . LEU A 1 95 ? 1.160 8.791 -6.568 1.00 98.19 95 LEU A O 1
ATOM 789 N N . LEU A 1 96 ? -0.047 7.791 -4.962 1.00 98.00 96 LEU A N 1
ATOM 790 C CA . LEU A 1 96 ? 0.943 6.754 -4.665 1.00 98.00 96 LEU A CA 1
ATOM 791 C C . LEU A 1 96 ? 1.282 5.888 -5.893 1.00 98.00 96 LEU A C 1
ATOM 793 O O . LEU A 1 96 ? 2.435 5.519 -6.099 1.00 98.00 96 LEU A O 1
ATOM 797 N N . THR A 1 97 ? 0.277 5.578 -6.717 1.00 98.38 97 THR A N 1
ATOM 798 C CA . THR A 1 97 ? 0.451 4.816 -7.964 1.00 98.38 97 THR A CA 1
ATOM 799 C C . THR A 1 97 ? 1.240 5.597 -9.002 1.00 98.38 97 THR A C 1
ATOM 801 O O . THR A 1 97 ? 2.143 5.039 -9.619 1.00 98.38 97 THR A O 1
ATOM 804 N N . ASP A 1 98 ? 0.895 6.869 -9.197 1.00 97.94 98 ASP A N 1
ATOM 805 C CA . ASP A 1 98 ? 1.568 7.742 -10.152 1.00 97.94 98 ASP A CA 1
ATOM 806 C C . ASP A 1 98 ? 3.039 7.959 -9.717 1.00 97.94 98 ASP A C 1
ATOM 808 O O . ASP A 1 98 ? 3.936 7.815 -10.543 1.00 97.94 98 ASP A O 1
ATOM 812 N N . ASP A 1 99 ? 3.306 8.143 -8.416 1.00 97.94 99 ASP A N 1
ATOM 813 C CA . ASP A 1 99 ? 4.663 8.292 -7.861 1.00 97.94 99 ASP A CA 1
ATOM 814 C C . ASP A 1 99 ? 5.531 7.030 -8.060 1.00 97.94 99 ASP A C 1
ATOM 816 O O . ASP A 1 99 ? 6.678 7.119 -8.506 1.00 97.94 99 ASP A O 1
ATOM 820 N N . LEU A 1 100 ? 4.996 5.837 -7.757 1.00 97.25 100 LEU A N 1
ATOM 821 C CA . LEU A 1 100 ? 5.707 4.569 -7.979 1.00 97.25 100 LEU A CA 1
ATOM 822 C C . LEU A 1 100 ? 5.961 4.322 -9.472 1.00 97.25 100 LEU A C 1
ATOM 824 O O . LEU A 1 100 ? 7.013 3.811 -9.864 1.00 97.25 100 LEU A O 1
ATOM 828 N N . PHE A 1 101 ? 4.996 4.678 -10.316 1.00 96.12 101 PHE A N 1
ATOM 829 C CA . PHE A 1 101 ? 5.140 4.551 -11.756 1.00 96.12 101 PHE A CA 1
ATOM 830 C C . PHE A 1 101 ? 6.233 5.479 -12.301 1.00 96.12 101 PHE A C 1
ATOM 832 O O . PHE A 1 101 ? 7.085 5.016 -13.060 1.00 96.12 101 PHE A O 1
ATOM 839 N N . ASP A 1 102 ? 6.268 6.745 -11.883 1.00 94.88 102 ASP A N 1
ATOM 840 C CA . ASP A 1 102 ? 7.308 7.701 -12.281 1.00 94.88 102 ASP A CA 1
ATOM 841 C C . ASP A 1 102 ? 8.706 7.229 -11.851 1.00 94.88 102 ASP A C 1
ATOM 843 O O . ASP A 1 102 ? 9.669 7.322 -12.621 1.00 94.88 102 ASP A O 1
ATOM 847 N N . PHE A 1 103 ? 8.814 6.634 -10.658 1.00 93.69 103 PHE A N 1
ATOM 848 C CA . PHE A 1 103 ? 10.036 5.972 -10.206 1.00 93.69 103 PHE A CA 1
ATOM 849 C C . PHE A 1 103 ? 10.472 4.859 -11.170 1.00 93.69 103 PHE A C 1
ATOM 851 O O . PHE A 1 103 ? 11.624 4.828 -11.612 1.00 93.69 103 PHE A O 1
ATOM 858 N N . TRP A 1 104 ? 9.564 3.960 -11.550 1.00 91.69 104 TRP A N 1
ATOM 859 C CA . TRP A 1 104 ? 9.891 2.885 -12.485 1.00 91.69 104 TRP A CA 1
ATOM 860 C C . TRP A 1 104 ? 10.215 3.385 -13.893 1.00 91.69 104 TRP A C 1
ATOM 862 O O . TRP A 1 104 ? 11.108 2.838 -14.543 1.00 91.69 104 TRP A O 1
ATOM 872 N N . MET A 1 105 ? 9.547 4.440 -14.360 1.00 91.06 105 MET A N 1
ATOM 873 C CA . MET A 1 105 ? 9.842 5.070 -15.647 1.00 91.06 105 MET A CA 1
ATOM 874 C C . MET A 1 105 ? 11.289 5.564 -15.721 1.00 91.06 105 MET A C 1
ATOM 876 O O . MET A 1 105 ? 11.929 5.405 -16.762 1.00 91.06 105 MET A O 1
ATOM 880 N N . PHE A 1 106 ? 11.821 6.102 -14.619 1.00 87.94 106 PHE A N 1
ATOM 881 C CA . PHE A 1 106 ? 13.220 6.520 -14.528 1.00 87.94 106 PHE A CA 1
ATOM 882 C C . PHE A 1 106 ? 14.199 5.340 -14.646 1.00 87.94 106 PHE A C 1
ATOM 884 O O . PHE A 1 106 ? 15.208 5.452 -15.342 1.00 87.94 106 PHE A O 1
ATOM 891 N N . TRP A 1 107 ? 13.909 4.207 -13.998 1.00 84.56 107 TRP A N 1
ATOM 892 C CA . TRP A 1 107 ? 14.837 3.070 -13.922 1.00 84.56 107 TRP A CA 1
ATOM 893 C C . TRP A 1 107 ? 14.756 2.086 -15.090 1.00 84.56 107 TRP A C 1
ATOM 895 O O . TRP A 1 107 ? 15.768 1.483 -15.447 1.00 84.56 107 TRP A O 1
ATOM 905 N N . TYR A 1 108 ? 13.569 1.890 -15.662 1.00 80.00 108 TYR A N 1
ATOM 906 C CA . TYR A 1 108 ? 13.312 0.843 -16.654 1.00 80.00 108 TYR A CA 1
ATOM 907 C C . TYR A 1 108 ? 13.302 1.363 -18.100 1.00 80.00 108 TYR A C 1
ATOM 909 O O . TYR A 1 108 ? 13.554 0.585 -19.016 1.00 80.00 108 TYR A O 1
ATOM 917 N N . ALA A 1 109 ? 13.046 2.662 -18.317 1.00 77.75 109 ALA A N 1
ATOM 918 C CA . ALA A 1 109 ? 12.922 3.284 -19.644 1.00 77.75 109 ALA A CA 1
ATOM 919 C C . ALA A 1 109 ? 12.111 2.430 -20.661 1.00 77.75 109 ALA A C 1
ATOM 921 O O . ALA A 1 109 ? 12.628 2.072 -21.724 1.00 77.75 109 ALA A O 1
ATOM 922 N N . PRO A 1 110 ? 10.849 2.072 -20.339 1.00 72.69 110 PRO A N 1
ATOM 923 C CA . PRO A 1 110 ? 10.034 1.151 -21.137 1.00 72.69 110 PRO A CA 1
ATOM 924 C C . PRO A 1 110 ? 9.721 1.668 -22.547 1.00 72.69 110 PRO A C 1
ATOM 926 O O . PRO A 1 110 ? 9.546 2.868 -22.766 1.00 72.69 110 PRO A O 1
ATOM 929 N N . ASP A 1 111 ? 9.506 0.741 -23.485 1.00 76.38 111 ASP A N 1
ATOM 930 C CA . ASP A 1 111 ? 8.760 1.045 -24.708 1.00 76.38 111 ASP A CA 1
ATOM 931 C C . ASP A 1 111 ? 7.263 1.307 -24.417 1.00 76.38 111 ASP A C 1
ATOM 933 O O . ASP A 1 111 ? 6.758 1.065 -23.319 1.00 76.38 111 ASP A O 1
ATOM 937 N N . GLN A 1 112 ? 6.516 1.803 -25.408 1.00 70.19 112 GLN A N 1
ATOM 938 C CA . GLN A 1 112 ? 5.109 2.188 -25.216 1.00 70.19 112 GLN A CA 1
ATOM 939 C C . GLN A 1 112 ? 4.187 1.037 -24.767 1.00 70.19 112 GLN A C 1
ATOM 941 O O . GLN A 1 112 ? 3.189 1.296 -24.093 1.00 70.19 112 GLN A O 1
ATOM 946 N N . ILE A 1 113 ? 4.487 -0.215 -25.127 1.00 72.25 113 ILE A N 1
ATOM 947 C CA . ILE A 1 113 ? 3.674 -1.382 -24.746 1.00 72.25 113 ILE A CA 1
ATOM 948 C C . ILE A 1 113 ? 3.957 -1.744 -23.283 1.00 72.25 113 ILE A C 1
ATOM 950 O O . ILE A 1 113 ? 3.043 -2.047 -22.507 1.00 72.25 113 ILE A O 1
ATOM 954 N N . MET A 1 114 ? 5.220 -1.640 -22.877 1.00 83.38 114 MET A N 1
ATOM 955 C CA . MET A 1 114 ? 5.637 -1.885 -21.504 1.00 83.38 114 MET A CA 1
ATOM 956 C C . MET A 1 114 ? 5.169 -0.794 -20.537 1.00 83.38 114 MET A C 1
ATOM 958 O O . MET A 1 114 ? 4.915 -1.109 -19.381 1.00 83.38 114 MET A O 1
ATOM 962 N N . VAL A 1 115 ? 4.949 0.446 -20.995 1.00 88.31 115 VAL A N 1
ATOM 963 C CA . VAL A 1 115 ? 4.400 1.544 -20.171 1.00 88.31 115 VAL A CA 1
ATOM 964 C C . VAL A 1 115 ? 3.057 1.176 -19.528 1.00 88.31 115 VAL A C 1
ATOM 966 O O . VAL A 1 115 ? 2.892 1.316 -18.317 1.00 88.31 115 VAL A O 1
ATOM 969 N N . GLN A 1 116 ? 2.092 0.680 -20.310 1.00 90.12 116 GLN A N 1
ATOM 970 C CA . GLN A 1 116 ? 0.769 0.324 -19.773 1.00 90.12 116 GLN A CA 1
ATOM 971 C C . GLN A 1 116 ? 0.847 -0.882 -18.835 1.00 90.12 116 GLN A C 1
ATOM 973 O O . GLN A 1 116 ? 0.179 -0.920 -17.800 1.00 90.12 116 GLN A O 1
ATOM 978 N N . THR A 1 117 ? 1.684 -1.855 -19.195 1.00 92.38 117 THR A N 1
ATOM 979 C CA . THR A 1 117 ? 1.915 -3.066 -18.402 1.00 92.38 117 THR A CA 1
ATOM 980 C C . THR A 1 117 ? 2.548 -2.721 -17.054 1.00 92.38 117 THR A C 1
ATOM 982 O O . THR A 1 117 ? 2.097 -3.210 -16.021 1.00 92.38 117 THR A O 1
ATOM 985 N N . LEU A 1 118 ? 3.527 -1.815 -17.050 1.00 93.44 118 LEU A N 1
ATOM 986 C CA . LEU A 1 118 ? 4.198 -1.318 -15.856 1.00 93.44 118 LEU A CA 1
ATOM 987 C C . LEU A 1 118 ? 3.251 -0.519 -14.955 1.00 93.44 118 LEU A C 1
ATOM 989 O O . LEU A 1 118 ? 3.211 -0.767 -13.752 1.00 93.44 118 LEU A O 1
ATOM 993 N N . TYR A 1 119 ? 2.452 0.396 -15.517 1.00 95.81 119 TYR A N 1
ATOM 994 C CA . TYR A 1 119 ? 1.467 1.152 -14.733 1.00 95.81 119 TYR A CA 1
ATOM 995 C C . TYR A 1 119 ? 0.470 0.218 -14.045 1.00 95.81 119 TYR A C 1
ATOM 997 O O . TYR A 1 119 ? 0.160 0.376 -12.863 1.00 95.81 119 TYR A O 1
ATOM 1005 N N . LYS A 1 120 ? -0.004 -0.800 -14.774 1.00 95.88 120 LYS A N 1
ATOM 1006 C CA . LYS A 1 120 ? -0.884 -1.821 -14.212 1.00 95.88 120 LYS A CA 1
ATOM 1007 C C . LYS A 1 120 ? -0.195 -2.605 -13.092 1.00 95.88 120 LYS A C 1
ATOM 1009 O O . LYS A 1 120 ? -0.801 -2.767 -12.040 1.00 95.88 120 LYS A O 1
ATOM 1014 N N . ALA A 1 121 ? 1.055 -3.029 -13.282 1.00 96.31 121 ALA A N 1
ATOM 1015 C CA . ALA A 1 121 ? 1.819 -3.725 -12.246 1.00 96.31 121 ALA A CA 1
ATOM 1016 C C . ALA A 1 121 ? 1.975 -2.872 -10.976 1.00 96.31 121 ALA A C 1
ATOM 1018 O O . ALA A 1 121 ? 1.728 -3.370 -9.883 1.00 96.31 121 ALA A O 1
ATOM 1019 N N . CYS A 1 122 ? 2.282 -1.575 -11.115 1.00 97.62 122 CYS A N 1
ATOM 1020 C CA . CYS A 1 122 ? 2.349 -0.638 -9.988 1.00 97.62 122 CYS A CA 1
ATOM 1021 C C . CYS A 1 122 ? 1.011 -0.554 -9.248 1.00 97.62 122 CYS A C 1
ATOM 1023 O O . CYS A 1 122 ? 0.960 -0.681 -8.026 1.00 97.62 122 CYS A O 1
ATOM 1025 N N . LYS A 1 123 ? -0.086 -0.381 -9.992 1.00 98.19 123 LYS A N 1
ATOM 1026 C CA . LYS A 1 123 ? -1.430 -0.290 -9.420 1.00 98.19 123 LYS A CA 1
ATOM 1027 C C . LYS A 1 123 ? -1.824 -1.568 -8.676 1.00 98.19 123 LYS A C 1
ATOM 1029 O O . LYS A 1 123 ? -2.322 -1.485 -7.556 1.00 98.19 123 LYS A O 1
ATOM 1034 N N . ASP A 1 124 ? -1.617 -2.728 -9.291 1.00 98.19 124 ASP A N 1
ATOM 1035 C CA . ASP A 1 124 ? -2.010 -4.018 -8.721 1.00 98.19 124 ASP A CA 1
ATOM 1036 C C . ASP A 1 124 ? -1.148 -4.357 -7.486 1.00 98.19 124 ASP A C 1
ATOM 1038 O O . ASP A 1 124 ? -1.687 -4.789 -6.465 1.00 98.19 124 ASP A O 1
ATOM 104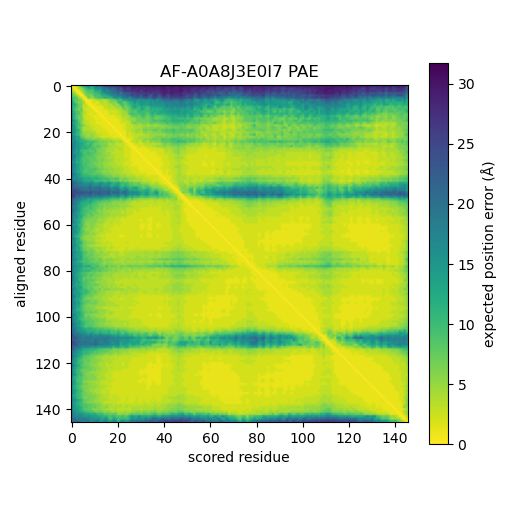2 N N . PHE A 1 125 ? 0.156 -4.051 -7.523 1.00 98.25 125 PHE A N 1
ATOM 1043 C CA . PHE A 1 125 ? 1.070 -4.174 -6.380 1.00 98.25 125 PHE A CA 1
ATOM 1044 C C . PHE A 1 125 ? 0.627 -3.318 -5.185 1.00 98.25 125 PHE A C 1
ATOM 1046 O O . PHE A 1 125 ? 0.516 -3.812 -4.062 1.00 98.25 125 PHE A O 1
ATOM 1053 N N . LEU A 1 126 ? 0.327 -2.036 -5.412 1.00 98.50 126 LEU A N 1
ATOM 1054 C CA . LEU A 1 126 ? -0.141 -1.150 -4.344 1.00 98.50 126 LEU A CA 1
ATOM 1055 C C . LEU A 1 126 ? -1.519 -1.571 -3.830 1.00 98.50 126 LEU A C 1
ATOM 1057 O O . LEU A 1 126 ? -1.780 -1.483 -2.632 1.00 98.50 126 LEU A O 1
ATOM 1061 N N . TYR A 1 127 ? -2.405 -2.045 -4.709 1.00 98.50 127 TYR A N 1
ATOM 1062 C CA . TYR A 1 127 ? -3.737 -2.496 -4.311 1.00 98.50 127 TYR A CA 1
ATOM 1063 C C . TYR A 1 127 ? -3.665 -3.730 -3.409 1.00 98.50 127 TYR A C 1
ATOM 1065 O O . TYR A 1 127 ? -4.406 -3.802 -2.428 1.00 98.50 127 TYR A O 1
ATOM 1073 N N . TYR A 1 128 ? -2.752 -4.663 -3.700 1.00 98.31 128 TYR A N 1
ATOM 1074 C CA . TYR A 1 128 ? -2.477 -5.808 -2.834 1.00 98.31 128 TYR A CA 1
ATOM 1075 C C . TYR A 1 128 ? -2.144 -5.348 -1.409 1.00 98.31 128 TYR A C 1
ATOM 1077 O O . TYR A 1 128 ? -2.848 -5.708 -0.464 1.00 98.31 128 TYR A O 1
ATOM 1085 N N . TRP A 1 129 ? -1.148 -4.470 -1.257 1.00 98.12 129 TRP A N 1
ATOM 1086 C CA . TRP A 1 129 ? -0.726 -3.987 0.060 1.00 98.12 129 TRP A CA 1
ATOM 1087 C C . TRP A 1 129 ? -1.784 -3.145 0.761 1.00 98.12 129 TRP A C 1
ATOM 1089 O O . TRP A 1 129 ? -1.998 -3.295 1.963 1.00 98.12 129 TRP A O 1
ATOM 1099 N N . TRP A 1 130 ? -2.505 -2.312 0.012 1.00 98.50 130 TRP A N 1
ATOM 1100 C CA . TRP A 1 130 ? -3.645 -1.566 0.532 1.00 98.50 130 TRP A CA 1
ATOM 1101 C C . TRP A 1 130 ? -4.711 -2.495 1.116 1.00 98.50 130 TRP A C 1
ATOM 1103 O O . TRP A 1 130 ? -5.198 -2.274 2.228 1.00 98.50 130 TRP A O 1
ATOM 1113 N N . LYS A 1 131 ? -5.048 -3.572 0.407 1.00 97.75 131 LYS A N 1
ATOM 1114 C CA . LYS A 1 131 ? -6.047 -4.532 0.870 1.00 97.75 131 LYS A CA 1
ATOM 1115 C C . LYS A 1 131 ? -5.570 -5.293 2.108 1.00 97.75 131 LYS A C 1
ATOM 1117 O O . LYS A 1 131 ? -6.322 -5.382 3.076 1.00 97.75 131 LYS A O 1
ATOM 1122 N N . GLU A 1 132 ? -4.323 -5.761 2.121 1.00 97.19 132 GLU A N 1
ATOM 1123 C CA . GLU A 1 132 ? -3.736 -6.420 3.297 1.00 97.19 132 GLU A CA 1
ATOM 1124 C C . GLU A 1 132 ? -3.740 -5.498 4.526 1.00 97.19 132 GLU A C 1
ATOM 1126 O O . GLU A 1 132 ? -4.107 -5.910 5.630 1.00 97.19 132 GLU A O 1
ATOM 1131 N N . GLY A 1 133 ? -3.428 -4.214 4.334 1.00 96.12 133 GLY A N 1
ATOM 1132 C CA . GLY A 1 133 ? -3.496 -3.202 5.387 1.00 96.12 133 GLY A CA 1
ATOM 1133 C C . GLY A 1 133 ? -4.905 -3.021 5.945 1.00 96.12 133 GLY A C 1
ATOM 1134 O O . GLY A 1 133 ? -5.099 -2.981 7.168 1.00 96.12 133 GLY A O 1
ATOM 1135 N N . LEU A 1 134 ? -5.902 -2.952 5.058 1.00 96.81 134 LEU A N 1
ATOM 1136 C CA . LEU A 1 134 ? -7.311 -2.867 5.433 1.00 96.81 134 LEU A CA 1
ATOM 1137 C C . LEU A 1 134 ? -7.743 -4.094 6.246 1.00 96.81 134 LEU A C 1
ATOM 1139 O O . LEU A 1 134 ? -8.286 -3.946 7.346 1.00 96.81 134 LEU A O 1
ATOM 1143 N N . ASP A 1 135 ? -7.477 -5.293 5.735 1.00 95.44 135 ASP A N 1
ATOM 1144 C CA . ASP A 1 135 ? -7.889 -6.555 6.349 1.00 95.44 135 ASP A CA 1
ATOM 1145 C C . ASP A 1 135 ? -7.213 -6.769 7.710 1.00 95.44 135 ASP A C 1
ATOM 1147 O O . ASP A 1 135 ? -7.870 -7.154 8.689 1.00 95.44 135 ASP A O 1
ATOM 1151 N N . SER A 1 136 ? -5.925 -6.434 7.818 1.00 94.19 136 SER A N 1
ATOM 1152 C CA . SER A 1 136 ? -5.184 -6.425 9.081 1.00 94.19 136 SER A CA 1
ATOM 1153 C C . SER A 1 136 ? -5.809 -5.453 10.095 1.00 94.19 136 SER A C 1
ATOM 1155 O O . SER A 1 136 ? -6.079 -5.822 11.245 1.00 94.19 136 SER A O 1
ATOM 1157 N N . ALA A 1 137 ? -6.147 -4.228 9.681 1.00 93.25 137 ALA A N 1
ATOM 1158 C CA . ALA A 1 137 ? -6.793 -3.259 10.563 1.00 93.25 137 ALA A CA 1
ATOM 1159 C C . ALA A 1 137 ? -8.184 -3.718 11.030 1.00 93.25 137 ALA A C 1
ATOM 1161 O O . ALA A 1 137 ? -8.492 -3.632 12.224 1.00 93.25 137 ALA A O 1
ATOM 1162 N N . VAL A 1 138 ? -9.012 -4.261 10.133 1.00 93.94 138 VAL A N 1
ATOM 1163 C CA . VAL A 1 138 ? -10.328 -4.829 10.479 1.00 93.94 138 VAL A CA 1
ATOM 1164 C C . VAL A 1 138 ? -10.176 -5.972 11.484 1.00 93.94 138 VAL A C 1
ATOM 1166 O O . VAL A 1 138 ? -10.923 -6.039 12.467 1.00 93.94 138 VAL A O 1
ATOM 1169 N N . ARG A 1 139 ? -9.186 -6.851 11.288 1.00 92.44 139 ARG A N 1
ATOM 1170 C CA . ARG A 1 139 ? -8.872 -7.942 12.218 1.00 92.44 139 ARG A CA 1
ATOM 1171 C C . ARG A 1 139 ? -8.504 -7.406 13.603 1.00 92.44 139 ARG A C 1
ATOM 1173 O O . ARG A 1 139 ? -9.080 -7.868 14.590 1.00 92.44 139 ARG A O 1
ATOM 1180 N N . ARG A 1 140 ? -7.637 -6.390 13.694 1.00 89.62 140 ARG A N 1
ATOM 1181 C CA . ARG A 1 140 ? -7.291 -5.737 14.973 1.00 89.62 140 ARG A CA 1
ATOM 1182 C C . ARG A 1 140 ? -8.506 -5.138 15.677 1.00 89.62 140 ARG A C 1
ATOM 1184 O O . ARG A 1 140 ? -8.656 -5.334 16.885 1.00 89.62 140 ARG A O 1
ATOM 1191 N N . TYR A 1 141 ? -9.390 -4.457 14.941 1.00 88.88 141 TYR A N 1
ATOM 1192 C CA . TYR A 1 141 ? -10.634 -3.916 15.499 1.00 88.88 141 TYR A CA 1
ATOM 1193 C C . TYR A 1 141 ? -11.525 -5.018 16.082 1.00 88.88 141 TYR A C 1
ATOM 1195 O O . TYR A 1 141 ? -11.997 -4.892 17.212 1.00 88.88 141 TYR A O 1
ATOM 1203 N N . ARG A 1 142 ? -11.708 -6.127 15.354 1.00 88.69 142 ARG A N 1
ATOM 1204 C CA . ARG A 1 142 ? -12.512 -7.273 15.815 1.00 88.69 142 ARG A CA 1
ATOM 1205 C C . ARG A 1 142 ? -11.930 -7.937 17.065 1.00 88.69 142 ARG A C 1
ATOM 1207 O O . ARG A 1 142 ? -12.687 -8.350 17.939 1.00 88.69 142 ARG A O 1
ATOM 1214 N N . LEU A 1 143 ? -10.603 -7.999 17.172 1.00 87.38 143 LEU A N 1
ATOM 1215 C CA . LEU A 1 143 ? -9.895 -8.582 18.316 1.00 87.38 143 LEU A CA 1
ATOM 1216 C C . LEU A 1 143 ? -9.706 -7.611 19.496 1.00 87.38 143 LEU A C 1
ATOM 1218 O O . LEU A 1 143 ? -9.171 -8.013 20.527 1.00 87.38 143 LEU A O 1
ATOM 1222 N N . LYS A 1 144 ? -10.154 -6.350 19.377 1.00 81.94 144 LYS A N 1
ATOM 1223 C CA . LYS A 1 144 ? -9.979 -5.285 20.386 1.00 81.94 144 LYS A CA 1
ATOM 1224 C C . LYS A 1 144 ? -8.509 -5.024 20.760 1.00 81.94 144 LYS A C 1
ATOM 1226 O O . LYS A 1 144 ? -8.219 -4.613 21.883 1.00 81.94 144 LYS A O 1
ATOM 1231 N N . LEU A 1 145 ? -7.582 -5.227 19.822 1.00 67.19 145 LEU A N 1
ATOM 1232 C CA . LEU A 1 145 ? -6.130 -5.065 20.017 1.00 67.19 145 LEU A CA 1
ATOM 1233 C C . LEU A 1 145 ? -5.672 -3.592 19.906 1.00 67.19 145 LEU A C 1
ATOM 1235 O O . LEU A 1 145 ? -4.674 -3.299 19.252 1.00 67.19 145 LEU A O 1
ATOM 1239 N N . HIS A 1 146 ? -6.434 -2.665 20.500 1.00 59.00 146 HIS A N 1
ATOM 1240 C CA . HIS A 1 146 ? -6.289 -1.214 20.310 1.00 59.00 146 HIS A CA 1
ATOM 1241 C C . HIS A 1 146 ? -4.910 -0.633 20.639 1.00 59.00 146 HIS A C 1
ATOM 1243 O O . HIS A 1 146 ? -4.263 -0.972 21.657 1.00 59.00 146 HIS A O 1
#

Solvent-accessible surface area (backbone atoms only — not comparable to full-atom values): 8066 Å² total; per-residue (Å²): 133,85,80,84,70,51,72,66,60,56,50,51,52,52,50,53,52,50,50,59,61,60,52,72,77,60,54,66,73,57,50,56,49,52,49,45,77,62,38,46,86,57,56,74,75,31,67,75,90,47,52,63,63,52,50,56,52,52,49,52,51,38,51,52,25,19,52,56,24,28,72,48,10,68,48,52,61,74,67,51,54,68,68,60,55,46,61,75,41,41,69,66,51,48,52,55,32,52,54,54,34,53,54,47,50,71,65,58,64,62,56,82,72,48,46,59,53,48,46,49,37,40,43,53,54,37,49,52,28,18,48,53,18,23,52,52,33,24,50,38,62,75,70,66,68,123

Sequence (146 aa):
MGTIMNFHDKYRNKQLDFERKTLRELSIPEVETVISDYFDPFLQVVIGGYRQTISDMCLDYAIEAYLLGASYGRHGYYGEDVQDIYMRSEKPFKLLTDDLFDFWMFWYAPDQIMVQTLYKACKDFLYYWWKEGLDSAVRRYRLKLH

pLDDT: mean 88.53, std 11.01, range [33.31, 98.5]

Mean predicted aligned error: 6.0 Å